Protein AF-A0A7V9U564-F1 (afdb_monomer_lite)

Foldseek 3Di:
DKDFPDWADDVQFIKTWIWAAQPDPVRDIDIFIATDGCVQHPPDDPVSVVVSVVVQVVPPVRGPGPPPDDPPPLDLVVLVVQLVVLVVVLVVLVVVLVVCVVVVHDPVVNVVSVVVSVVSVVSSVVSVVSSVVD

pLDDT: mean 70.15, std 15.29, range [30.69, 96.81]

Secondary structure (DSSP, 8-state):
--EEEEEEEETTEEEEEEEETT-STTSPPEEEEEEEEGGGTTT--HHHHHHHHHHHHH-GGG-------SS----HHHHHHHHHHHHHHHHHHHHHHHHHHHTT--HHHHHHHHHHHHHHHHHHHHHHHHHHH-

Structure (mmCIF, N/CA/C/O backbone):
data_AF-A0A7V9U564-F1
#
_entry.id   AF-A0A7V9U564-F1
#
loop_
_atom_site.group_PDB
_atom_site.id
_atom_site.type_symbol
_atom_site.label_atom_id
_atom_site.label_alt_id
_atom_site.label_comp_id
_atom_site.label_asym_id
_atom_site.label_entity_id
_atom_site.label_seq_id
_atom_site.pdbx_PDB_ins_code
_atom_site.Cartn_x
_atom_site.Cartn_y
_atom_site.Cartn_z
_atom_site.occupancy
_atom_site.B_iso_or_equiv
_atom_site.auth_seq_id
_atom_site.auth_comp_id
_atom_site.auth_asym_id
_atom_site.auth_atom_id
_atom_site.pdbx_PDB_model_num
ATOM 1 N N . MET A 1 1 ? 14.426 -3.742 7.272 1.00 59.50 1 MET A N 1
ATOM 2 C CA . MET A 1 1 ? 14.638 -5.204 7.389 1.00 59.50 1 MET A CA 1
ATOM 3 C C . MET A 1 1 ? 13.861 -5.884 6.276 1.00 59.50 1 MET A C 1
ATOM 5 O O . MET A 1 1 ? 12.696 -5.548 6.101 1.00 59.50 1 MET A O 1
ATOM 9 N N . ARG A 1 2 ? 14.508 -6.746 5.486 1.00 67.31 2 ARG A N 1
ATOM 10 C CA . ARG A 1 2 ? 13.899 -7.404 4.317 1.00 67.31 2 ARG A CA 1
ATOM 11 C C . ARG A 1 2 ? 13.001 -8.564 4.754 1.00 67.31 2 ARG A C 1
ATOM 13 O O . ARG A 1 2 ? 13.256 -9.157 5.800 1.00 67.31 2 ARG A O 1
ATOM 20 N N . ARG A 1 3 ? 11.959 -8.881 3.983 1.00 69.00 3 ARG A N 1
ATOM 21 C CA . ARG A 1 3 ? 11.033 -9.990 4.265 1.00 69.00 3 ARG A CA 1
ATOM 22 C C . ARG A 1 3 ? 10.688 -10.768 3.000 1.00 69.00 3 ARG A C 1
ATOM 24 O O . ARG A 1 3 ? 10.439 -10.170 1.962 1.00 69.00 3 ARG A O 1
ATOM 31 N N . ILE A 1 4 ? 10.609 -12.091 3.101 1.00 70.75 4 ILE A N 1
ATOM 32 C CA . ILE A 1 4 ? 10.082 -12.938 2.023 1.00 70.75 4 ILE A CA 1
ATOM 33 C C . ILE A 1 4 ? 8.558 -12.813 2.044 1.00 70.75 4 ILE A C 1
ATOM 35 O O . ILE A 1 4 ? 7.924 -13.137 3.049 1.00 70.75 4 ILE A O 1
ATOM 39 N N . VAL A 1 5 ? 7.974 -12.322 0.954 1.00 75.50 5 VAL A N 1
ATOM 40 C CA . VAL A 1 5 ? 6.520 -12.130 0.829 1.00 75.50 5 VAL A CA 1
ATOM 41 C C . VAL A 1 5 ? 5.839 -13.261 0.077 1.00 75.50 5 VAL A C 1
ATOM 43 O O . VAL A 1 5 ? 4.654 -13.508 0.296 1.00 75.50 5 VAL A O 1
ATOM 46 N N . ARG A 1 6 ? 6.573 -13.963 -0.791 1.00 71.00 6 ARG A N 1
ATOM 47 C CA . ARG A 1 6 ? 6.043 -15.080 -1.574 1.00 71.00 6 ARG A CA 1
ATOM 48 C C . ARG A 1 6 ? 7.154 -16.050 -1.949 1.00 71.00 6 ARG A C 1
ATOM 50 O O . ARG A 1 6 ? 8.282 -15.636 -2.195 1.00 71.00 6 ARG A O 1
ATOM 57 N N . VAL A 1 7 ? 6.808 -17.330 -2.008 1.00 68.50 7 VAL A N 1
ATOM 58 C CA . VAL A 1 7 ? 7.664 -18.405 -2.514 1.00 68.50 7 VAL A CA 1
ATOM 59 C C . VAL A 1 7 ? 6.879 -19.142 -3.591 1.00 68.50 7 VAL A C 1
ATOM 61 O O . VAL A 1 7 ? 5.729 -19.511 -3.363 1.00 68.50 7 VAL A O 1
ATOM 64 N N . GLU A 1 8 ? 7.479 -19.338 -4.754 1.00 71.25 8 GLU A N 1
ATOM 65 C CA . GLU A 1 8 ? 6.918 -20.087 -5.872 1.00 71.25 8 GLU A CA 1
ATOM 66 C C . GLU A 1 8 ? 7.859 -21.234 -6.209 1.00 71.25 8 GLU A C 1
ATOM 68 O O . GLU A 1 8 ? 9.057 -21.042 -6.376 1.00 71.25 8 GLU A O 1
ATOM 73 N N . THR A 1 9 ? 7.343 -22.450 -6.306 1.00 64.00 9 THR A N 1
ATOM 74 C CA . THR A 1 9 ? 8.151 -23.593 -6.736 1.00 64.00 9 THR A CA 1
ATOM 75 C C . THR A 1 9 ? 8.372 -23.527 -8.244 1.00 64.00 9 THR A C 1
ATOM 77 O O . THR A 1 9 ? 7.403 -23.391 -8.992 1.00 64.00 9 THR A O 1
ATOM 80 N N . ALA A 1 10 ? 9.617 -23.667 -8.695 1.00 62.97 10 ALA A N 1
ATOM 81 C CA . ALA A 1 10 ? 9.982 -23.672 -10.109 1.00 62.97 10 ALA A CA 1
ATOM 82 C C . ALA A 1 10 ? 10.746 -24.954 -10.466 1.00 62.97 10 ALA A C 1
ATOM 84 O O . ALA A 1 10 ? 11.281 -25.648 -9.599 1.00 62.97 10 ALA A O 1
ATOM 85 N N . ALA A 1 11 ? 10.808 -25.292 -11.755 1.00 55.22 11 ALA A N 1
ATOM 86 C CA . ALA A 1 11 ? 11.618 -26.419 -12.202 1.00 55.22 11 ALA A CA 1
ATOM 87 C C . ALA A 1 11 ? 13.094 -26.160 -11.845 1.00 55.22 11 ALA A C 1
ATOM 89 O O . ALA A 1 11 ? 13.695 -25.209 -12.334 1.00 55.22 11 ALA A O 1
ATOM 90 N N . GLY A 1 12 ? 13.658 -26.988 -10.961 1.00 64.75 12 GLY A N 1
ATOM 91 C CA . GLY A 1 12 ? 15.041 -26.853 -10.498 1.00 64.75 12 GLY A CA 1
ATOM 92 C C . GLY A 1 12 ? 15.249 -26.004 -9.239 1.00 64.75 12 GLY A C 1
ATOM 93 O O . GLY A 1 12 ? 16.401 -25.812 -8.863 1.00 64.75 12 GLY A O 1
ATOM 94 N N . GLY A 1 13 ? 14.193 -25.536 -8.556 1.00 69.50 13 GLY A N 1
ATOM 95 C CA . GLY A 1 13 ? 14.351 -24.745 -7.330 1.00 69.50 13 GLY A CA 1
ATOM 96 C C . GLY A 1 13 ? 13.085 -24.036 -6.846 1.00 69.50 13 GLY A C 1
ATOM 97 O O . GLY A 1 13 ? 11.965 -24.519 -7.024 1.00 69.50 13 GLY A O 1
ATOM 98 N N . ALA A 1 14 ? 13.260 -22.869 -6.237 1.00 64.62 14 ALA A N 1
ATOM 99 C CA . ALA A 1 14 ? 12.181 -21.980 -5.830 1.00 64.62 14 ALA A CA 1
ATOM 100 C C . ALA A 1 14 ? 12.494 -20.529 -6.192 1.00 64.62 14 ALA A C 1
ATOM 102 O O . ALA A 1 14 ? 13.627 -20.075 -6.095 1.00 64.62 14 ALA A O 1
ATOM 103 N N . ILE A 1 15 ? 11.468 -19.791 -6.584 1.00 72.88 15 ILE A N 1
ATOM 104 C CA . ILE A 1 15 ? 11.496 -18.356 -6.823 1.00 72.88 15 ILE A CA 1
ATOM 105 C C . ILE A 1 15 ? 10.951 -17.670 -5.571 1.00 72.88 15 ILE A C 1
ATOM 107 O O . ILE A 1 15 ? 9.830 -17.920 -5.131 1.00 72.88 15 ILE A O 1
ATOM 111 N N . LEU A 1 16 ? 11.754 -16.802 -4.977 1.00 72.94 16 LEU A N 1
ATOM 112 C CA . LEU A 1 16 ? 11.446 -16.074 -3.756 1.00 72.94 16 LEU A CA 1
ATOM 113 C C . LEU A 1 16 ? 11.223 -14.612 -4.102 1.00 72.94 16 LEU A C 1
ATOM 115 O O . LEU A 1 16 ? 12.078 -13.973 -4.706 1.00 72.94 16 LEU A O 1
ATOM 119 N N . HIS A 1 17 ? 10.098 -14.065 -3.667 1.00 74.94 17 HIS A N 1
ATOM 120 C CA . HIS A 1 17 ? 9.806 -12.643 -3.771 1.00 74.94 17 HIS A CA 1
ATOM 121 C C . HIS A 1 17 ? 10.142 -12.001 -2.432 1.00 74.94 17 HIS A C 1
ATOM 123 O O . HIS A 1 17 ? 9.525 -12.316 -1.408 1.00 74.94 17 HIS A O 1
ATOM 129 N N . VAL A 1 18 ? 11.130 -11.117 -2.433 1.00 74.81 18 VAL A N 1
ATOM 130 C CA . VAL A 1 18 ? 11.647 -10.434 -1.250 1.00 74.81 18 VAL A CA 1
ATOM 131 C C . VAL A 1 18 ? 11.239 -8.972 -1.307 1.00 74.81 18 VAL A C 1
ATOM 133 O O . VAL A 1 18 ? 11.476 -8.279 -2.288 1.00 74.81 18 VAL A O 1
ATOM 136 N N . GLU A 1 19 ? 10.631 -8.482 -0.238 1.00 75.88 19 GLU A N 1
ATOM 137 C CA . GLU A 1 19 ? 10.326 -7.072 -0.046 1.00 75.88 19 GLU A CA 1
ATOM 138 C C . GLU A 1 19 ? 11.366 -6.445 0.881 1.00 75.88 19 GLU A C 1
ATOM 140 O O . GLU A 1 19 ? 11.630 -6.941 1.978 1.00 75.88 19 GLU A O 1
ATOM 145 N N . THR A 1 20 ? 11.906 -5.304 0.475 1.00 77.31 20 THR A N 1
ATOM 146 C CA . THR A 1 20 ? 12.607 -4.354 1.335 1.00 77.31 20 THR A CA 1
ATOM 147 C C . THR A 1 20 ? 11.636 -3.209 1.648 1.00 77.31 20 THR A C 1
ATOM 149 O O . THR A 1 20 ? 11.434 -2.339 0.796 1.00 77.31 20 THR A O 1
ATOM 152 N N . PRO A 1 21 ? 11.004 -3.195 2.837 1.00 63.22 21 PRO A N 1
ATOM 153 C CA . PRO A 1 21 ? 10.060 -2.153 3.219 1.00 63.22 21 PRO A CA 1
ATOM 154 C C . PRO A 1 21 ? 10.761 -0.802 3.357 1.00 63.22 21 PRO A C 1
ATOM 156 O O . PRO A 1 21 ? 11.867 -0.749 3.900 1.00 63.22 21 PRO A O 1
ATOM 159 N N . ALA A 1 22 ? 10.100 0.271 2.910 1.00 62.81 22 ALA A N 1
ATOM 160 C CA . ALA A 1 22 ? 10.615 1.646 2.950 1.00 62.81 22 ALA A CA 1
ATOM 161 C C . ALA A 1 22 ? 12.031 1.788 2.350 1.00 62.81 22 ALA A C 1
ATOM 163 O O . ALA A 1 22 ? 12.884 2.488 2.889 1.00 62.81 22 ALA A O 1
ATOM 164 N N . ALA A 1 23 ? 12.287 1.093 1.238 1.00 65.50 23 ALA A N 1
ATOM 165 C CA . ALA A 1 23 ? 13.567 1.148 0.533 1.00 65.50 23 ALA A CA 1
ATOM 166 C C . ALA A 1 23 ? 13.839 2.517 -0.110 1.00 65.50 23 ALA A C 1
ATOM 168 O O . ALA A 1 23 ? 14.988 2.840 -0.404 1.00 65.50 23 ALA A O 1
ATOM 169 N N . TYR A 1 24 ? 12.791 3.308 -0.336 1.00 52.19 24 TYR A N 1
ATOM 170 C CA . TYR A 1 24 ? 12.867 4.609 -0.987 1.00 52.19 24 TYR A CA 1
ATOM 171 C C . TYR A 1 24 ? 12.415 5.724 -0.040 1.00 52.19 24 TYR A C 1
ATOM 173 O O . TYR A 1 24 ? 11.596 5.511 0.855 1.00 52.19 24 TYR A O 1
ATOM 181 N N . ALA A 1 25 ? 12.906 6.945 -0.273 1.00 40.72 25 ALA A N 1
ATOM 182 C CA . ALA A 1 25 ? 12.602 8.123 0.549 1.00 40.72 25 ALA A CA 1
ATOM 183 C C . ALA A 1 25 ? 11.100 8.480 0.600 1.00 40.72 25 ALA A C 1
ATOM 185 O O . ALA A 1 25 ? 10.654 9.163 1.514 1.00 40.72 25 ALA A O 1
ATOM 186 N N . ASN A 1 26 ? 10.310 7.987 -0.357 1.00 43.09 26 ASN A N 1
ATOM 187 C CA . ASN A 1 26 ? 8.854 8.137 -0.421 1.00 43.09 26 ASN A CA 1
ATOM 188 C C . ASN A 1 26 ? 8.085 7.053 0.378 1.00 43.09 26 ASN A C 1
ATOM 190 O O . ASN A 1 26 ? 6.860 6.974 0.286 1.00 43.09 26 ASN A O 1
ATOM 194 N N . GLY A 1 27 ? 8.789 6.197 1.129 1.00 44.16 27 GLY A N 1
ATOM 195 C CA . GLY A 1 27 ? 8.208 5.104 1.912 1.00 44.16 27 GLY A CA 1
ATOM 196 C C . GLY A 1 27 ? 7.793 3.880 1.089 1.00 44.16 27 GLY A C 1
ATOM 197 O O . GLY A 1 27 ? 7.213 2.941 1.640 1.00 44.16 27 GLY A O 1
ATOM 198 N N . GLU A 1 28 ? 8.074 3.858 -0.216 1.00 48.72 28 GLU A N 1
ATOM 199 C CA . GLU A 1 28 ? 7.791 2.708 -1.071 1.00 48.72 28 GLU A CA 1
ATOM 200 C C . GLU A 1 28 ? 8.767 1.559 -0.804 1.00 48.72 28 GLU A C 1
ATOM 202 O O . GLU A 1 28 ? 9.890 1.736 -0.325 1.00 48.72 28 GLU A O 1
ATOM 207 N N . SER A 1 29 ? 8.301 0.346 -1.089 1.00 62.94 29 SER A N 1
ATOM 208 C CA . SER A 1 29 ? 9.073 -0.877 -0.873 1.00 62.94 29 SER A CA 1
ATOM 209 C C . SER A 1 29 ? 9.750 -1.308 -2.169 1.00 62.94 29 SER A C 1
ATOM 211 O O . SER A 1 29 ? 9.162 -1.182 -3.242 1.00 62.94 29 SER A O 1
ATOM 213 N N . ARG A 1 30 ? 10.974 -1.829 -2.070 1.00 71.69 30 ARG A N 1
ATOM 214 C CA . ARG A 1 30 ? 11.685 -2.454 -3.193 1.00 71.69 30 ARG A CA 1
ATOM 215 C C . ARG A 1 30 ? 11.380 -3.944 -3.191 1.00 71.69 30 ARG A C 1
ATOM 217 O O . ARG A 1 30 ? 11.475 -4.568 -2.138 1.00 71.69 30 ARG A O 1
ATOM 224 N N . PHE A 1 31 ? 11.027 -4.501 -4.343 1.00 74.12 31 PHE A N 1
ATOM 225 C CA . PHE A 1 31 ? 10.780 -5.931 -4.496 1.00 74.12 31 PHE A CA 1
ATOM 226 C C . PHE A 1 31 ? 11.883 -6.553 -5.342 1.00 74.12 31 PHE A C 1
ATOM 228 O O . PHE A 1 31 ? 12.258 -6.008 -6.376 1.00 74.12 31 PHE A O 1
ATOM 235 N N . GLU A 1 32 ? 12.407 -7.675 -4.876 1.00 72.31 32 GLU A N 1
ATOM 236 C CA . GLU A 1 32 ? 13.485 -8.431 -5.501 1.00 72.31 32 GLU A CA 1
ATOM 237 C C . GLU A 1 32 ? 13.011 -9.866 -5.699 1.00 72.31 32 GLU A C 1
ATOM 239 O O . GLU A 1 32 ? 12.265 -10.404 -4.878 1.00 72.31 32 GLU A O 1
ATOM 244 N N . THR A 1 33 ? 13.420 -10.484 -6.801 1.00 71.69 33 THR A N 1
ATOM 245 C CA . THR A 1 33 ? 13.153 -11.897 -7.062 1.00 71.69 33 THR A CA 1
ATOM 246 C C . THR A 1 33 ? 14.466 -12.653 -6.968 1.00 71.69 33 THR A C 1
ATOM 248 O O . THR A 1 33 ? 15.431 -12.291 -7.632 1.00 71.69 33 THR A O 1
ATOM 251 N N . VAL A 1 34 ? 14.507 -13.686 -6.134 1.00 70.88 34 VAL A N 1
ATOM 252 C CA . VAL A 1 34 ? 15.697 -14.509 -5.908 1.00 70.88 34 VAL A CA 1
ATOM 253 C C . VAL A 1 34 ? 15.367 -15.941 -6.292 1.00 70.88 34 VAL A C 1
ATOM 255 O O . VAL A 1 34 ? 14.382 -16.500 -5.812 1.00 70.88 34 VAL A O 1
ATOM 258 N N . PHE A 1 35 ? 16.179 -16.544 -7.154 1.00 69.38 35 PHE A N 1
ATOM 259 C CA . PHE A 1 35 ? 16.076 -17.970 -7.434 1.00 69.38 35 PHE A CA 1
ATOM 260 C C . PHE A 1 35 ? 16.946 -18.744 -6.446 1.00 69.38 35 PHE A C 1
ATOM 262 O O . PHE A 1 35 ? 18.142 -18.488 -6.332 1.00 69.38 35 PHE A O 1
ATOM 269 N N . LEU A 1 36 ? 16.341 -19.697 -5.745 1.00 69.00 36 LEU A N 1
ATOM 270 C CA . LEU A 1 36 ? 17.022 -20.634 -4.870 1.00 69.00 36 LEU A CA 1
ATOM 271 C C . LEU A 1 36 ? 17.076 -22.004 -5.555 1.00 69.00 36 LEU A C 1
ATOM 273 O O . LEU A 1 36 ? 16.022 -22.615 -5.753 1.00 69.00 36 LEU A O 1
ATOM 277 N N . PRO A 1 37 ? 18.268 -22.502 -5.913 1.00 66.25 37 PRO A N 1
ATOM 278 C CA . PRO A 1 37 ? 18.443 -23.830 -6.491 1.00 66.25 37 PRO A CA 1
ATOM 279 C C . PRO A 1 37 ? 17.856 -24.955 -5.621 1.00 66.25 37 PRO A C 1
ATOM 281 O O . PRO A 1 37 ? 17.758 -24.837 -4.398 1.00 66.25 37 PRO A O 1
ATOM 284 N N . ALA A 1 38 ? 17.439 -26.064 -6.241 1.00 63.62 38 ALA A N 1
ATOM 285 C CA . ALA A 1 38 ? 16.767 -27.167 -5.550 1.00 63.62 38 ALA A CA 1
ATOM 286 C C . ALA A 1 38 ? 17.617 -27.805 -4.441 1.00 63.62 38 ALA A C 1
ATOM 288 O O . ALA A 1 38 ? 17.063 -28.179 -3.419 1.00 63.62 38 ALA A O 1
ATOM 289 N N . ASP A 1 39 ? 18.936 -27.884 -4.584 1.00 67.19 39 ASP A N 1
ATOM 290 C CA . ASP A 1 39 ? 19.868 -28.342 -3.538 1.00 67.19 39 ASP A CA 1
ATOM 291 C C . ASP A 1 39 ? 19.886 -27.423 -2.301 1.00 67.19 39 ASP A C 1
ATOM 293 O O . ASP A 1 39 ? 20.213 -27.849 -1.193 1.00 67.19 39 ASP A O 1
ATOM 297 N N . LYS A 1 40 ? 19.474 -26.164 -2.473 1.00 58.53 40 LYS A N 1
ATOM 298 C CA . LYS A 1 40 ? 19.320 -25.167 -1.410 1.00 58.53 40 LYS A CA 1
ATOM 299 C C . LYS A 1 40 ? 17.868 -25.004 -0.945 1.00 58.53 40 LYS A C 1
ATOM 301 O O . LYS A 1 40 ? 17.635 -24.212 -0.041 1.00 58.53 40 LYS A O 1
ATOM 306 N N . TYR A 1 41 ? 16.902 -25.730 -1.514 1.00 56.94 41 TYR A N 1
ATOM 307 C CA . TYR A 1 41 ? 15.468 -25.581 -1.211 1.00 56.94 41 TYR A CA 1
ATOM 308 C C . TYR A 1 41 ? 14.771 -26.892 -0.813 1.00 56.94 41 TYR A C 1
ATOM 310 O O . TYR A 1 41 ? 13.960 -26.905 0.114 1.00 56.94 41 TYR A O 1
ATOM 318 N N . ARG A 1 42 ? 15.064 -28.004 -1.495 1.00 56.72 42 ARG A N 1
ATOM 319 C CA . ARG A 1 42 ? 14.480 -29.319 -1.204 1.00 56.72 42 ARG A CA 1
ATOM 320 C C . ARG A 1 42 ? 15.000 -29.783 0.158 1.00 56.72 42 ARG A C 1
ATOM 322 O O . ARG A 1 42 ? 16.202 -29.777 0.383 1.00 56.72 42 ARG A O 1
ATOM 329 N N . GLU A 1 43 ? 14.080 -30.163 1.043 1.00 60.00 43 GLU A N 1
ATOM 330 C CA . GLU A 1 43 ? 14.353 -30.735 2.378 1.00 60.00 43 GLU A CA 1
ATOM 331 C C . GLU A 1 43 ? 14.812 -29.752 3.472 1.00 60.00 43 GLU A C 1
ATOM 333 O O . GLU A 1 43 ? 15.056 -30.175 4.599 1.00 60.00 43 GLU A O 1
ATOM 338 N N . LYS A 1 44 ? 14.841 -28.439 3.204 1.00 64.19 44 LYS A N 1
ATOM 339 C CA . LYS A 1 44 ? 15.147 -27.422 4.224 1.00 64.19 44 LYS A CA 1
ATOM 340 C C . LYS A 1 44 ? 13.908 -26.946 4.980 1.00 64.19 44 LYS A C 1
ATOM 342 O O . LYS A 1 44 ? 12.827 -26.761 4.419 1.00 64.19 44 LYS A O 1
ATOM 347 N N . THR A 1 45 ? 14.077 -26.691 6.271 1.00 64.50 45 THR A N 1
ATOM 348 C CA . THR A 1 45 ? 13.076 -26.035 7.114 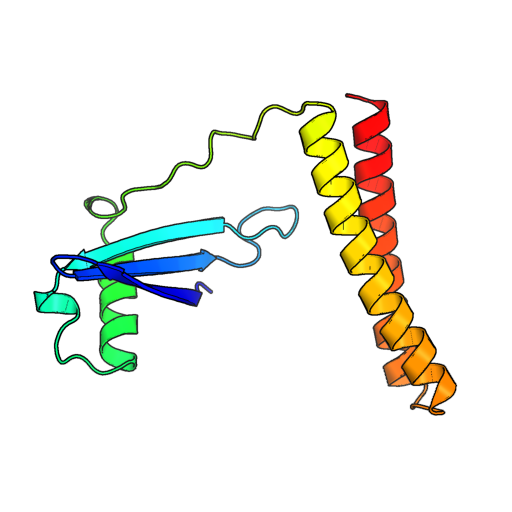1.00 64.50 45 THR A CA 1
ATOM 349 C C . THR A 1 45 ? 12.899 -24.568 6.718 1.00 64.50 45 THR A C 1
ATOM 351 O O . THR A 1 45 ? 13.752 -23.950 6.083 1.00 64.50 45 THR A O 1
ATOM 354 N N . ARG A 1 46 ? 11.787 -23.954 7.142 1.00 56.19 46 ARG A N 1
ATOM 355 C CA . ARG A 1 46 ? 11.511 -22.533 6.875 1.00 56.19 46 ARG A CA 1
ATOM 356 C C . ARG A 1 46 ? 12.632 -21.600 7.358 1.00 56.19 46 ARG A C 1
ATOM 358 O O . ARG A 1 46 ? 12.871 -20.590 6.707 1.00 56.19 46 ARG A O 1
ATOM 365 N N . ALA A 1 47 ? 13.284 -21.920 8.477 1.00 59.19 47 ALA A N 1
ATOM 366 C CA . ALA A 1 47 ? 14.403 -21.138 9.004 1.00 59.19 47 ALA A CA 1
ATOM 367 C C . ALA A 1 47 ? 15.632 -21.239 8.088 1.00 59.19 47 ALA A C 1
ATOM 369 O O . ALA A 1 47 ? 16.166 -20.221 7.667 1.00 59.19 47 ALA A O 1
ATOM 370 N N . GLU A 1 48 ? 15.989 -22.451 7.666 1.00 61.94 48 GLU A N 1
ATOM 371 C CA . GLU A 1 48 ? 17.123 -22.684 6.763 1.00 61.94 48 GLU A CA 1
ATOM 372 C C . GLU A 1 48 ? 16.896 -22.108 5.358 1.00 61.94 48 GLU A C 1
ATOM 374 O O . GLU A 1 48 ? 17.848 -21.704 4.697 1.00 61.94 48 GLU A O 1
ATOM 379 N N . ILE A 1 49 ? 15.641 -22.040 4.898 1.00 61.66 49 ILE A N 1
ATOM 380 C CA . ILE A 1 49 ? 15.288 -21.332 3.660 1.00 61.66 49 ILE A CA 1
ATOM 381 C C . ILE A 1 49 ? 15.560 -19.835 3.823 1.00 61.66 49 ILE A C 1
ATOM 383 O O . ILE A 1 49 ? 16.158 -19.240 2.935 1.00 61.66 49 ILE A O 1
ATOM 387 N N . VAL A 1 50 ? 15.151 -19.223 4.942 1.00 58.00 50 VAL A N 1
ATOM 388 C CA . VAL A 1 50 ? 15.401 -17.797 5.222 1.00 58.00 50 VAL A CA 1
ATOM 389 C C . VAL A 1 50 ? 16.900 -17.502 5.289 1.00 58.00 50 VAL A C 1
ATOM 391 O O . VAL A 1 50 ? 17.337 -16.529 4.679 1.00 58.00 50 VAL A O 1
ATOM 394 N N . ASP A 1 51 ? 17.682 -18.350 5.954 1.00 64.06 51 ASP A N 1
ATOM 395 C CA . ASP A 1 51 ? 19.137 -18.189 6.036 1.00 64.06 51 ASP A CA 1
ATOM 396 C C . ASP A 1 51 ? 19.802 -18.343 4.661 1.00 64.06 51 ASP A C 1
ATOM 398 O O . ASP A 1 51 ? 20.650 -17.531 4.297 1.00 64.06 51 ASP A O 1
ATOM 402 N N . ALA A 1 52 ? 19.350 -19.300 3.842 1.00 62.22 52 ALA A N 1
ATOM 403 C CA . ALA A 1 52 ? 19.827 -19.452 2.469 1.00 62.22 52 ALA A CA 1
ATOM 404 C C . ALA A 1 52 ? 19.457 -18.247 1.582 1.00 62.22 52 ALA A C 1
ATOM 406 O O . ALA A 1 52 ? 20.248 -17.851 0.731 1.00 62.22 52 ALA A O 1
ATOM 407 N N . VAL A 1 53 ? 18.295 -17.612 1.795 1.00 60.31 53 VAL A N 1
ATOM 408 C CA . VAL A 1 53 ? 17.950 -16.346 1.118 1.00 60.31 53 VAL A CA 1
ATOM 409 C C . VAL A 1 53 ? 18.903 -15.229 1.539 1.00 60.31 53 VAL A C 1
ATOM 411 O O . VAL A 1 53 ? 19.344 -14.462 0.689 1.00 60.31 53 VAL A O 1
ATOM 414 N N . ILE A 1 54 ? 19.223 -15.122 2.832 1.00 63.34 54 ILE A N 1
ATOM 415 C CA . ILE A 1 54 ? 20.155 -14.108 3.345 1.00 63.34 54 ILE A CA 1
ATOM 416 C C . ILE A 1 54 ? 21.555 -14.311 2.749 1.00 63.34 54 ILE A C 1
ATOM 418 O O . ILE A 1 54 ? 22.169 -13.334 2.331 1.00 63.34 54 ILE A O 1
ATOM 422 N N . GLU A 1 55 ? 22.024 -15.558 2.664 1.00 63.66 55 GLU A N 1
ATOM 423 C CA . GLU A 1 55 ? 23.312 -15.932 2.064 1.00 63.66 55 GLU A CA 1
ATOM 424 C C . GLU A 1 55 ? 23.360 -15.584 0.566 1.00 63.66 55 GLU A C 1
ATOM 426 O O . GLU A 1 55 ? 24.260 -14.872 0.127 1.00 63.66 55 GLU A O 1
ATOM 431 N N . VAL A 1 56 ? 22.345 -15.991 -0.206 1.00 59.41 56 VAL A N 1
ATOM 432 C CA . VAL A 1 56 ? 22.248 -15.709 -1.652 1.00 59.41 56 VAL A CA 1
ATOM 433 C C . VAL A 1 56 ? 22.111 -14.212 -1.942 1.00 59.41 56 VAL A C 1
ATOM 435 O O . VAL A 1 56 ? 22.592 -13.734 -2.961 1.00 59.41 56 VAL A O 1
ATOM 438 N N . MET A 1 57 ? 21.474 -13.448 -1.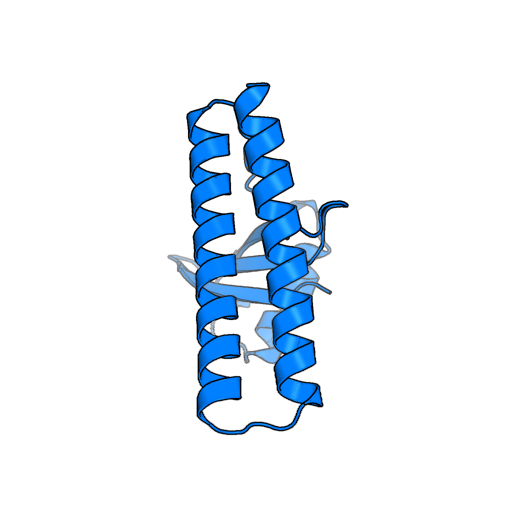053 1.00 59.22 57 MET A N 1
ATOM 439 C CA . MET A 1 57 ? 21.355 -11.994 -1.190 1.00 59.22 57 MET A CA 1
ATOM 440 C C . MET A 1 57 ? 22.589 -11.214 -0.719 1.00 59.22 57 MET A C 1
ATOM 442 O O . MET A 1 57 ? 22.702 -10.030 -1.038 1.00 59.22 57 MET A O 1
ATOM 446 N N . ALA A 1 58 ? 23.471 -11.825 0.076 1.00 58.78 58 ALA A N 1
ATOM 447 C CA . ALA A 1 58 ? 24.762 -11.239 0.432 1.00 58.78 58 ALA A CA 1
ATOM 448 C C . ALA A 1 58 ? 25.773 -11.360 -0.722 1.00 58.78 58 ALA A C 1
ATOM 450 O O . ALA A 1 58 ? 26.712 -10.569 -0.796 1.00 58.78 58 ALA A O 1
ATOM 451 N N . ASP A 1 59 ? 25.553 -12.315 -1.627 1.00 56.91 59 ASP A N 1
ATOM 452 C CA . ASP A 1 59 ? 26.310 -12.497 -2.859 1.00 56.91 59 ASP A CA 1
ATOM 453 C C . ASP A 1 59 ? 25.639 -11.737 -4.022 1.00 56.91 59 ASP A C 1
ATOM 455 O O . ASP A 1 59 ? 24.722 -12.230 -4.685 1.00 56.91 59 ASP A O 1
ATOM 459 N N . GLU A 1 60 ? 26.084 -10.497 -4.266 1.00 49.25 60 GLU A N 1
ATOM 460 C CA . GLU A 1 60 ? 25.558 -9.621 -5.331 1.00 49.25 60 GLU A CA 1
ATOM 461 C C . GLU A 1 60 ? 25.572 -10.275 -6.726 1.00 49.25 60 GLU A C 1
ATOM 463 O O . GLU A 1 60 ? 24.772 -9.890 -7.580 1.00 49.25 60 GLU A O 1
ATOM 468 N N . ALA A 1 61 ? 26.423 -11.281 -6.965 1.00 45.56 61 ALA A N 1
ATOM 469 C CA . ALA A 1 61 ? 26.551 -11.940 -8.263 1.00 45.56 61 ALA A CA 1
ATOM 470 C C . ALA A 1 61 ? 25.365 -12.858 -8.620 1.00 45.56 61 ALA A C 1
ATOM 472 O O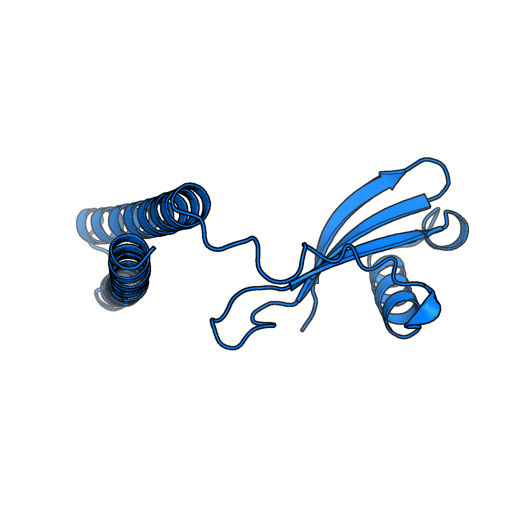 . ALA A 1 61 ? 25.162 -13.162 -9.796 1.00 45.56 61 ALA A O 1
ATOM 473 N N . THR A 1 62 ? 24.567 -13.286 -7.634 1.00 47.09 62 THR A N 1
ATOM 474 C CA . THR A 1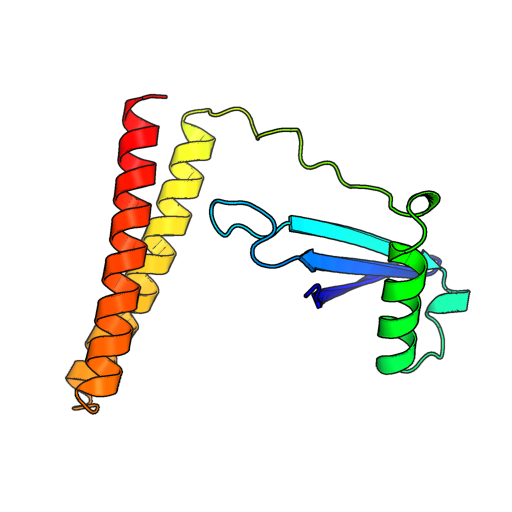 62 ? 23.467 -14.255 -7.832 1.00 47.09 62 THR A CA 1
ATOM 475 C C . THR A 1 62 ? 22.091 -13.582 -7.934 1.00 47.09 62 THR A C 1
ATOM 477 O O . THR A 1 62 ? 21.087 -14.214 -8.278 1.00 47.09 62 THR A O 1
ATOM 480 N N . ILE A 1 63 ? 22.018 -12.274 -7.680 1.00 47.22 63 ILE A N 1
ATOM 481 C CA . ILE A 1 63 ? 20.777 -11.508 -7.779 1.00 47.22 63 ILE A CA 1
ATOM 482 C C . ILE A 1 63 ? 20.508 -11.223 -9.259 1.00 47.22 63 ILE A C 1
ATOM 484 O O . ILE A 1 63 ? 21.051 -10.292 -9.849 1.00 47.22 63 ILE A O 1
ATOM 488 N N . ALA A 1 64 ? 19.613 -12.003 -9.868 1.00 44.75 64 ALA A N 1
ATOM 489 C CA . ALA A 1 64 ? 18.925 -11.570 -11.076 1.00 44.75 64 ALA A CA 1
ATOM 490 C C . ALA A 1 64 ? 18.000 -10.412 -10.683 1.00 44.75 64 ALA A C 1
ATOM 492 O O . ALA A 1 64 ? 16.822 -10.601 -10.373 1.00 44.75 64 ALA A O 1
ATOM 493 N N . THR A 1 65 ? 18.554 -9.203 -10.622 1.00 42.00 65 THR A N 1
ATOM 494 C CA . THR A 1 65 ? 17.793 -7.995 -10.340 1.00 42.00 65 THR A CA 1
ATOM 495 C C . THR A 1 65 ? 16.778 -7.865 -11.464 1.00 42.00 65 THR A C 1
ATOM 497 O O . THR A 1 65 ? 17.117 -7.485 -12.586 1.00 42.00 65 THR A O 1
ATOM 500 N N . PHE A 1 66 ? 15.514 -8.185 -11.184 1.00 37.16 66 PHE A N 1
ATOM 501 C CA . PHE A 1 66 ? 14.413 -7.625 -11.950 1.00 37.16 66 PHE A CA 1
ATOM 502 C C . PHE A 1 66 ? 14.492 -6.120 -11.700 1.00 37.16 66 PHE A C 1
ATOM 504 O O . PHE A 1 66 ? 13.916 -5.587 -10.753 1.00 37.16 66 PHE A O 1
ATOM 511 N N . ASN A 1 67 ? 15.299 -5.443 -12.516 1.00 35.75 67 ASN A N 1
ATOM 512 C CA . ASN A 1 67 ? 15.228 -4.011 -12.669 1.00 35.75 67 ASN A CA 1
ATOM 513 C C . ASN A 1 67 ? 13.818 -3.758 -13.192 1.00 35.75 67 ASN A C 1
ATOM 515 O O . ASN A 1 67 ? 13.564 -3.846 -14.392 1.00 35.75 67 ASN A O 1
ATOM 519 N N . LEU A 1 68 ? 12.882 -3.473 -12.280 1.00 35.59 68 LEU A N 1
ATOM 520 C CA . LEU A 1 68 ? 11.744 -2.642 -12.636 1.00 35.59 68 LEU A CA 1
ATOM 521 C C . LEU A 1 68 ? 12.351 -1.470 -13.410 1.00 35.59 68 LEU A C 1
ATOM 523 O O . LEU A 1 68 ? 13.296 -0.862 -12.889 1.00 35.59 68 LEU A O 1
ATOM 527 N N . PRO A 1 69 ? 11.920 -1.231 -14.660 1.00 30.69 69 PRO A N 1
ATOM 528 C CA . PRO A 1 69 ? 12.538 -0.221 -15.497 1.00 30.69 69 PRO A CA 1
ATOM 529 C C . PRO A 1 69 ? 12.650 1.059 -14.680 1.00 30.69 69 PRO A C 1
ATOM 531 O O . PRO A 1 69 ? 11.691 1.449 -14.006 1.00 30.69 69 PRO A O 1
ATOM 534 N N . ALA A 1 70 ? 13.863 1.617 -14.674 1.00 38.84 70 ALA A N 1
ATOM 535 C CA . ALA A 1 70 ? 14.210 2.860 -14.011 1.00 38.84 70 ALA A CA 1
ATOM 536 C C . ALA A 1 70 ? 13.051 3.838 -14.168 1.00 38.84 70 ALA A C 1
ATOM 538 O O . ALA A 1 70 ? 12.799 4.253 -15.289 1.00 38.84 70 ALA A O 1
ATOM 539 N N . VAL A 1 71 ? 12.338 4.115 -13.067 1.00 43.53 71 VAL A N 1
ATOM 540 C CA . VAL A 1 71 ? 11.160 4.992 -13.010 1.00 43.53 71 VAL A CA 1
ATOM 541 C C . VAL A 1 71 ? 10.235 4.757 -14.208 1.00 43.53 71 VAL A C 1
ATOM 543 O O . VAL A 1 71 ? 10.413 5.397 -15.241 1.00 43.53 71 VAL A O 1
ATOM 546 N N . ALA A 1 72 ? 9.240 3.865 -14.071 1.00 44.66 72 ALA A N 1
ATOM 547 C CA . ALA A 1 72 ? 8.169 3.732 -15.066 1.00 44.66 72 ALA A CA 1
ATOM 548 C C . ALA A 1 72 ? 7.822 5.132 -15.604 1.00 44.66 72 ALA A C 1
ATOM 550 O O . ALA A 1 72 ? 7.593 6.026 -14.776 1.00 44.66 72 ALA A O 1
ATOM 551 N N . PRO A 1 73 ? 7.929 5.362 -16.929 1.00 48.66 73 PRO A N 1
ATOM 552 C CA . PRO A 1 73 ? 7.853 6.705 -17.482 1.00 48.66 73 PRO A CA 1
ATOM 553 C C . PRO A 1 73 ? 6.598 7.363 -16.924 1.00 48.66 73 PRO A C 1
ATOM 555 O O . PRO A 1 73 ? 5.540 6.737 -16.933 1.00 48.66 73 PRO A O 1
ATOM 558 N N . ARG A 1 74 ? 6.739 8.573 -16.364 1.00 58.41 74 ARG A N 1
ATOM 559 C CA . ARG A 1 74 ? 5.615 9.330 -15.800 1.00 58.41 74 ARG A CA 1
ATOM 560 C C . ARG A 1 74 ? 4.673 9.702 -16.938 1.00 58.41 74 ARG A C 1
ATOM 562 O O . ARG A 1 74 ? 4.774 10.779 -17.510 1.00 58.41 74 ARG A O 1
ATOM 569 N N . THR A 1 75 ? 3.810 8.769 -17.303 1.00 67.56 75 THR A N 1
ATOM 570 C CA . THR A 1 75 ? 2.707 8.960 -18.232 1.00 67.56 75 THR A CA 1
ATOM 571 C C . THR A 1 75 ? 1.436 9.151 -17.432 1.00 67.56 75 THR A C 1
ATOM 573 O O . THR A 1 75 ? 1.323 8.681 -16.294 1.00 67.56 75 THR A O 1
ATOM 576 N N . LYS A 1 76 ? 0.455 9.806 -18.042 1.00 70.69 76 LYS A N 1
ATOM 577 C CA . LYS A 1 76 ? -0.845 10.041 -17.423 1.00 70.69 76 LYS A CA 1
ATOM 578 C C . LYS A 1 76 ? -1.469 8.754 -16.868 1.00 70.69 76 LYS A C 1
ATOM 580 O O . LYS A 1 76 ? -1.832 8.728 -15.696 1.00 70.69 76 LYS A O 1
ATOM 585 N N . ASP A 1 77 ? -1.429 7.664 -17.633 1.00 65.25 77 ASP A N 1
ATOM 586 C CA . ASP A 1 77 ? -1.934 6.343 -17.231 1.00 65.25 77 ASP A CA 1
ATOM 587 C C . ASP A 1 77 ? -1.262 5.806 -15.955 1.00 65.25 77 ASP A C 1
ATOM 589 O O . ASP A 1 77 ? -1.927 5.300 -15.051 1.00 65.25 77 ASP A O 1
ATOM 593 N N . THR A 1 78 ? 0.063 5.952 -15.828 1.00 64.88 78 THR A N 1
ATOM 594 C CA . THR A 1 78 ? 0.786 5.488 -14.627 1.00 64.88 78 THR A CA 1
ATOM 595 C C . THR A 1 78 ? 0.445 6.314 -13.386 1.00 64.88 78 THR A C 1
ATOM 597 O O . THR A 1 78 ? 0.417 5.786 -12.269 1.00 64.88 78 THR A O 1
ATOM 600 N N . VAL A 1 79 ? 0.169 7.610 -13.558 1.00 69.44 79 VAL A N 1
ATOM 601 C CA . VAL A 1 79 ? -0.257 8.490 -12.465 1.00 69.44 79 VAL A CA 1
ATOM 602 C C . VAL A 1 79 ? -1.716 8.216 -12.091 1.00 69.44 79 VAL A C 1
ATOM 604 O O . VAL A 1 79 ? -2.031 8.173 -10.903 1.00 69.44 79 VAL A O 1
ATOM 607 N N . GLU A 1 80 ? -2.585 7.938 -13.064 1.00 73.88 80 GLU A N 1
ATOM 608 C CA . GLU A 1 80 ? -3.973 7.516 -12.831 1.00 73.88 80 GLU A CA 1
ATOM 609 C C . GLU A 1 80 ? -4.039 6.201 -12.054 1.00 73.88 80 GLU A C 1
ATOM 611 O O . GLU A 1 80 ? -4.761 6.097 -11.061 1.00 73.88 80 GLU A O 1
ATOM 616 N N . GLU A 1 81 ? -3.220 5.212 -12.407 1.00 72.44 81 GLU A N 1
ATOM 617 C CA . GLU A 1 81 ? -3.174 3.951 -11.669 1.00 72.44 81 GLU A CA 1
ATOM 618 C C . GLU A 1 81 ? -2.705 4.155 -10.215 1.00 72.44 81 GLU A C 1
ATOM 620 O O . GLU A 1 81 ? -3.254 3.579 -9.268 1.00 72.44 81 GLU A O 1
ATOM 625 N N . ARG A 1 82 ? -1.712 5.029 -10.006 1.00 77.06 82 ARG A N 1
ATOM 626 C CA . ARG A 1 82 ? -1.260 5.420 -8.662 1.00 77.06 82 ARG A CA 1
ATOM 627 C C . ARG A 1 82 ? -2.353 6.151 -7.887 1.00 77.06 82 ARG A C 1
ATOM 629 O O . ARG A 1 82 ? -2.483 5.911 -6.683 1.00 77.06 82 ARG A O 1
ATOM 636 N N . LEU A 1 83 ? -3.137 6.995 -8.556 1.00 77.81 83 LEU A N 1
ATOM 637 C CA . LEU A 1 83 ? -4.258 7.718 -7.966 1.00 77.81 83 LEU A CA 1
ATOM 638 C C . LEU A 1 83 ? -5.344 6.744 -7.507 1.00 77.81 83 LEU A C 1
ATOM 640 O O . LEU A 1 83 ? -5.766 6.813 -6.352 1.00 77.81 83 LEU A O 1
ATOM 644 N N . HIS A 1 84 ? -5.719 5.781 -8.352 1.00 77.00 84 HIS A N 1
ATOM 645 C CA . HIS A 1 84 ? -6.655 4.715 -7.992 1.00 77.00 84 HIS A CA 1
ATOM 646 C C . HIS A 1 84 ? -6.163 3.924 -6.776 1.00 77.00 84 HIS A C 1
ATOM 648 O O . HIS A 1 84 ? -6.870 3.814 -5.774 1.00 77.00 84 HIS A O 1
ATOM 654 N N . ARG A 1 85 ? -4.902 3.471 -6.787 1.00 77.88 85 ARG A N 1
ATOM 655 C CA . ARG A 1 85 ? -4.312 2.736 -5.655 1.00 77.88 85 ARG A CA 1
ATOM 656 C C . ARG A 1 85 ? -4.237 3.563 -4.365 1.00 77.88 85 ARG A C 1
ATOM 658 O O . ARG A 1 85 ? -4.260 2.992 -3.268 1.00 77.88 85 ARG A O 1
ATOM 665 N N . ALA A 1 86 ? -4.062 4.881 -4.453 1.00 78.00 86 ALA A N 1
ATOM 666 C CA . ALA A 1 86 ? -4.086 5.774 -3.294 1.00 78.00 86 ALA A CA 1
ATOM 667 C C . ALA A 1 86 ? -5.520 5.956 -2.767 1.00 78.00 86 ALA A C 1
ATOM 669 O O . ALA A 1 86 ? -5.750 5.794 -1.565 1.00 78.00 86 ALA A O 1
ATOM 670 N N . GLY A 1 87 ? -6.480 6.189 -3.666 1.00 79.38 87 GLY A N 1
ATOM 671 C CA . GLY A 1 87 ? -7.903 6.332 -3.357 1.00 79.38 87 GLY A CA 1
ATOM 672 C C . GLY A 1 87 ? -8.506 5.080 -2.719 1.00 79.38 87 GLY A C 1
ATOM 673 O O . GLY A 1 87 ? -9.139 5.174 -1.669 1.00 79.38 87 GLY A O 1
ATOM 674 N N . ASP A 1 88 ? -8.231 3.893 -3.265 1.00 82.69 88 ASP A N 1
ATOM 675 C CA . ASP A 1 88 ? -8.717 2.618 -2.720 1.00 82.69 88 ASP A CA 1
ATOM 676 C C . ASP A 1 88 ? -8.208 2.370 -1.299 1.00 82.69 88 ASP A C 1
ATOM 678 O O . ASP A 1 88 ? -8.948 1.925 -0.412 1.00 82.69 88 ASP A O 1
ATOM 682 N N . ARG A 1 89 ? -6.931 2.691 -1.057 1.00 78.88 89 ARG A N 1
ATOM 683 C CA . ARG A 1 89 ? -6.338 2.592 0.278 1.00 78.88 89 ARG A CA 1
ATOM 684 C C . ARG A 1 89 ? -7.004 3.566 1.237 1.00 78.88 89 ARG A C 1
ATOM 686 O O . ARG A 1 89 ? -7.397 3.136 2.318 1.00 78.88 89 ARG A O 1
ATOM 693 N N . TRP A 1 90 ? -7.169 4.829 0.855 1.00 91.12 90 TRP A N 1
ATOM 694 C CA . TRP A 1 90 ? -7.873 5.814 1.675 1.00 91.12 90 TRP A CA 1
ATOM 695 C C . TRP A 1 90 ? -9.302 5.355 2.013 1.00 91.12 90 TRP A C 1
ATOM 697 O O . TRP A 1 90 ? -9.654 5.260 3.190 1.00 91.12 90 TRP A O 1
ATOM 707 N N . ALA A 1 91 ? -10.083 4.946 1.009 1.00 86.25 91 ALA A N 1
ATOM 708 C CA . ALA A 1 91 ? -11.475 4.530 1.173 1.00 86.25 91 ALA A CA 1
ATOM 709 C C . ALA A 1 91 ? -11.627 3.291 2.069 1.00 86.25 91 ALA A C 1
ATOM 711 O O . ALA A 1 91 ? -12.631 3.133 2.767 1.00 86.25 91 ALA A O 1
ATOM 712 N N . LYS A 1 92 ? -10.643 2.383 2.060 1.00 88.38 92 LYS A N 1
ATOM 713 C CA . LYS A 1 92 ? -10.608 1.233 2.973 1.00 88.38 92 LYS A CA 1
ATOM 714 C C . LYS A 1 92 ? -10.452 1.675 4.431 1.00 88.38 92 LYS A C 1
ATOM 716 O O . LYS A 1 92 ? -11.172 1.178 5.295 1.00 88.38 92 LYS A O 1
ATOM 721 N N . TRP A 1 93 ? -9.525 2.589 4.711 1.00 82.81 93 TRP A N 1
ATOM 722 C CA . TRP A 1 93 ? -9.276 3.066 6.076 1.00 82.81 93 TRP A CA 1
ATOM 723 C C . TRP A 1 93 ? -10.392 3.969 6.594 1.00 82.81 93 TRP A C 1
ATOM 725 O O . TRP A 1 93 ? -10.756 3.863 7.764 1.00 82.81 93 TRP A O 1
ATOM 735 N N . ASP A 1 94 ? -10.998 4.780 5.728 1.00 91.69 94 ASP A N 1
ATOM 736 C CA . ASP A 1 94 ? -12.168 5.567 6.107 1.00 91.69 94 ASP A CA 1
ATOM 737 C C . ASP A 1 94 ? -13.364 4.679 6.484 1.00 91.69 94 ASP A C 1
ATOM 739 O O . ASP A 1 94 ? -14.007 4.909 7.508 1.00 91.69 94 ASP A O 1
ATOM 743 N N . ARG A 1 95 ? -13.586 3.573 5.759 1.00 89.62 95 ARG A N 1
ATOM 744 C CA . ARG A 1 95 ? -14.584 2.56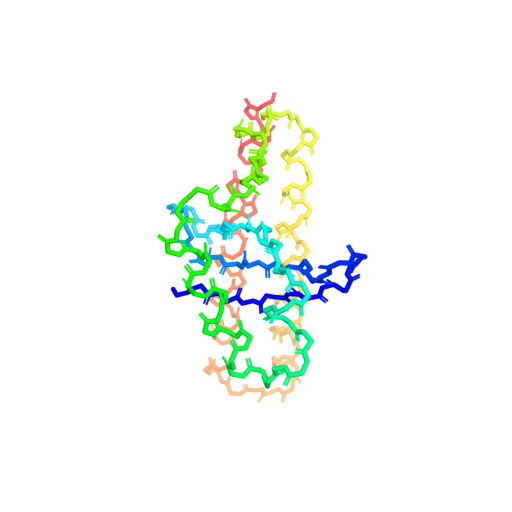0 6.142 1.00 89.62 95 ARG A CA 1
ATOM 745 C C . ARG A 1 95 ? -14.320 1.968 7.529 1.00 89.62 95 ARG A C 1
ATOM 747 O O . ARG A 1 95 ? -15.255 1.817 8.311 1.00 89.62 95 ARG A O 1
ATOM 754 N N . TYR A 1 96 ? -13.066 1.661 7.866 1.00 86.94 96 TYR A N 1
ATOM 755 C CA . TYR A 1 96 ? -12.718 1.170 9.206 1.00 86.94 96 TYR A CA 1
ATOM 756 C C . TYR A 1 96 ? -12.916 2.224 10.292 1.00 86.94 96 TYR A C 1
ATOM 758 O O . TYR A 1 96 ? -13.416 1.899 11.367 1.00 86.94 96 TYR A O 1
ATOM 766 N N . ARG A 1 97 ? -12.592 3.487 10.003 1.00 91.44 97 ARG A N 1
ATOM 767 C CA . ARG A 1 97 ? -12.873 4.613 10.899 1.00 91.44 97 ARG A CA 1
ATOM 768 C C . ARG A 1 97 ? -14.376 4.744 11.161 1.00 91.44 97 ARG A C 1
ATOM 770 O O . ARG A 1 97 ? -14.781 4.810 12.319 1.00 91.44 97 ARG A O 1
ATOM 777 N N . ALA A 1 98 ? -15.196 4.740 10.109 1.00 92.81 98 ALA A N 1
ATOM 778 C CA . ALA A 1 98 ? -16.651 4.830 10.212 1.00 92.81 98 ALA A CA 1
ATOM 779 C C . ALA A 1 98 ? -17.240 3.662 11.018 1.00 92.81 98 ALA A C 1
ATOM 781 O O . ALA A 1 98 ? -18.074 3.870 11.897 1.00 92.81 98 ALA A O 1
ATOM 782 N N . GLU A 1 99 ? -16.753 2.443 10.783 1.00 93.38 99 GLU A N 1
ATOM 783 C CA . GLU A 1 99 ? -17.165 1.260 11.537 1.00 93.38 99 GLU A CA 1
ATOM 784 C C . GLU A 1 99 ? -16.749 1.340 13.015 1.00 93.38 99 GLU A C 1
ATOM 786 O O . GLU A 1 99 ? -17.534 0.989 13.897 1.00 93.38 99 GLU A O 1
ATOM 791 N N . ALA A 1 100 ? -15.548 1.847 13.309 1.00 86.62 100 ALA A N 1
ATOM 792 C CA . ALA A 1 100 ? -15.082 2.040 14.678 1.00 86.62 100 ALA A CA 1
ATOM 793 C C . ALA A 1 100 ? -15.966 3.037 15.444 1.00 86.62 100 ALA A C 1
ATOM 795 O O . ALA A 1 100 ? -16.343 2.757 16.584 1.00 86.62 100 ALA A O 1
ATOM 796 N N . VAL A 1 101 ? -16.351 4.148 14.804 1.00 94.00 101 VAL A N 1
ATOM 797 C CA . VAL A 1 101 ? -17.298 5.130 15.361 1.00 94.00 101 VAL A CA 1
ATOM 798 C C . VAL A 1 101 ? -18.668 4.493 15.580 1.00 94.00 101 VAL A C 1
ATOM 800 O O . VAL A 1 101 ? -19.222 4.595 16.672 1.00 94.00 101 VAL A O 1
ATOM 803 N N . ARG A 1 102 ? -19.192 3.774 14.579 1.00 96.81 102 ARG A N 1
ATOM 804 C CA . ARG A 1 102 ? -20.501 3.106 14.650 1.00 96.81 102 ARG A CA 1
ATOM 805 C C . ARG A 1 102 ? -20.586 2.096 15.795 1.00 96.81 102 ARG A C 1
ATOM 807 O O . ARG A 1 102 ? -21.642 1.942 16.396 1.00 96.81 102 ARG A O 1
ATOM 814 N N . ARG A 1 103 ? -19.481 1.412 16.102 1.00 94.56 103 ARG A N 1
ATOM 815 C CA . ARG A 1 103 ? -19.385 0.448 17.211 1.00 94.56 103 ARG A CA 1
ATOM 816 C C . ARG A 1 103 ? -19.122 1.086 18.576 1.00 94.56 103 ARG A C 1
ATOM 818 O O . ARG A 1 103 ? -19.016 0.352 19.552 1.00 94.56 103 ARG A O 1
ATOM 825 N N . GLY A 1 104 ? -18.976 2.409 18.657 1.00 95.12 104 GLY A N 1
ATOM 826 C CA . GLY A 1 104 ? -18.617 3.085 19.905 1.00 95.12 104 GLY A CA 1
ATOM 827 C C . GLY A 1 104 ? -17.217 2.712 20.397 1.00 95.12 104 GLY A C 1
ATOM 828 O O . GLY A 1 104 ? -16.992 2.592 21.598 1.00 95.12 104 GLY A O 1
ATOM 829 N N . SER A 1 105 ? -16.278 2.477 19.473 1.00 95.94 105 SER A N 1
ATOM 830 C CA . SER A 1 105 ? -14.897 2.133 19.829 1.00 95.94 105 SER A CA 1
ATOM 831 C C . SER A 1 105 ? -14.239 3.262 20.634 1.00 95.94 105 SER A C 1
ATOM 833 O O . SER A 1 105 ? -14.604 4.428 20.462 1.00 95.94 105 SER A O 1
ATOM 835 N N . PRO A 1 106 ? -13.224 2.957 21.463 1.00 96.50 106 PRO A N 1
ATOM 836 C CA . PRO A 1 106 ? -12.502 3.973 22.220 1.00 96.50 106 PRO A CA 1
ATOM 837 C C . PRO A 1 106 ? -11.957 5.094 21.327 1.00 96.50 106 PRO A C 1
ATOM 839 O O . PRO A 1 106 ? -11.474 4.843 20.218 1.00 96.50 106 PRO A O 1
ATOM 842 N N . ALA A 1 107 ? -11.963 6.326 21.842 1.00 92.06 107 ALA A N 1
ATOM 843 C CA . ALA A 1 107 ? -11.510 7.506 21.103 1.00 92.06 107 ALA A CA 1
ATOM 844 C C . ALA A 1 107 ? -10.069 7.368 20.580 1.00 92.06 107 ALA A C 1
ATOM 846 O O . ALA A 1 107 ? -9.756 7.843 19.493 1.00 92.06 107 ALA A O 1
ATOM 847 N N . THR A 1 108 ? -9.198 6.660 21.303 1.00 90.50 108 THR A N 1
ATOM 848 C CA . THR A 1 108 ? -7.820 6.363 20.876 1.00 90.50 108 THR A CA 1
ATOM 849 C C . THR A 1 108 ? -7.767 5.567 19.571 1.00 90.50 108 THR A C 1
ATOM 851 O O . THR A 1 108 ? -6.966 5.881 18.692 1.00 90.50 108 THR A O 1
ATOM 854 N N . VAL A 1 109 ? -8.650 4.579 19.408 1.00 87.06 109 VAL A N 1
ATOM 855 C CA . VAL A 1 109 ? -8.750 3.746 18.201 1.00 87.06 109 VAL A CA 1
ATOM 856 C C . VAL A 1 109 ? -9.300 4.562 17.034 1.00 87.06 109 VAL A C 1
ATOM 858 O O . VAL A 1 109 ? -8.744 4.529 15.937 1.00 87.06 109 VAL A O 1
ATOM 861 N N . VAL A 1 110 ? -10.355 5.346 17.277 1.00 86.69 110 VAL A N 1
ATOM 862 C CA . VAL A 1 110 ? -10.933 6.236 16.259 1.00 86.69 110 VAL A CA 1
ATOM 863 C C . VAL A 1 110 ? -9.894 7.255 15.785 1.00 86.69 110 VAL A C 1
ATOM 865 O O . VAL A 1 110 ? -9.711 7.419 14.581 1.00 86.69 110 VAL A O 1
ATOM 868 N N . ASN A 1 111 ? -9.153 7.875 16.705 1.00 84.38 111 ASN A N 1
ATOM 869 C CA . ASN A 1 111 ? -8.110 8.848 16.380 1.00 84.38 111 ASN A CA 1
ATOM 870 C C . ASN A 1 111 ? -6.949 8.226 15.594 1.00 84.38 111 ASN A C 1
ATOM 872 O O . ASN A 1 111 ? -6.448 8.849 14.660 1.00 84.38 111 ASN A O 1
ATOM 876 N N . ALA A 1 112 ? -6.549 6.990 15.909 1.00 85.00 112 ALA A N 1
ATOM 877 C CA . ALA A 1 112 ? -5.533 6.278 15.135 1.00 85.00 112 ALA A CA 1
ATOM 878 C C . ALA A 1 112 ? -5.972 6.070 13.674 1.00 85.00 112 ALA A C 1
ATOM 880 O O . ALA A 1 112 ? -5.191 6.323 12.751 1.00 85.00 112 ALA A O 1
ATOM 881 N N . PHE A 1 113 ? -7.232 5.677 13.449 1.00 80.62 113 PHE A N 1
ATOM 882 C CA . PHE A 1 113 ? -7.780 5.567 12.097 1.00 80.62 113 PHE A CA 1
ATOM 883 C C . PHE A 1 113 ? -7.892 6.926 11.407 1.00 80.62 113 PHE A C 1
ATOM 885 O O . PHE A 1 113 ? -7.478 7.040 10.259 1.00 80.62 113 PHE A O 1
ATOM 892 N N . THR A 1 114 ? -8.360 7.967 12.099 1.00 86.56 114 THR A N 1
ATOM 893 C CA . THR A 1 114 ? -8.420 9.337 11.563 1.00 86.56 114 THR A CA 1
ATOM 894 C C . THR A 1 114 ? -7.051 9.823 11.090 1.00 86.56 114 THR A C 1
ATOM 896 O O . THR A 1 114 ? -6.921 10.267 9.951 1.00 86.56 114 THR A O 1
ATOM 899 N N . ASN A 1 115 ? -6.007 9.668 11.908 1.00 83.31 115 ASN A N 1
ATOM 900 C CA . ASN A 1 115 ? -4.647 10.068 11.540 1.00 83.31 115 ASN A CA 1
ATOM 901 C C . ASN A 1 115 ? -4.154 9.315 10.299 1.00 83.31 115 ASN A C 1
ATOM 903 O O . ASN A 1 115 ? -3.537 9.902 9.408 1.00 83.31 115 ASN A O 1
ATOM 907 N N . ARG A 1 116 ? -4.457 8.014 10.208 1.00 85.56 116 ARG A N 1
ATOM 908 C CA . ARG A 1 116 ? -4.083 7.201 9.048 1.00 85.56 116 ARG A CA 1
ATOM 909 C C . ARG A 1 116 ? -4.837 7.616 7.785 1.00 85.56 116 ARG A C 1
ATOM 911 O O . ARG A 1 116 ? -4.218 7.699 6.726 1.00 85.56 116 ARG A O 1
ATOM 918 N N . THR A 1 117 ? -6.133 7.892 7.895 1.00 84.12 117 THR A N 1
ATOM 919 C CA . THR A 1 117 ? -6.968 8.373 6.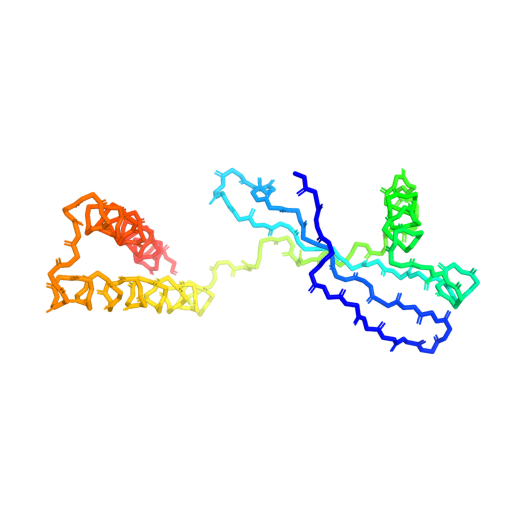790 1.00 84.12 117 THR A CA 1
ATOM 920 C C . THR A 1 117 ? -6.482 9.732 6.289 1.00 84.12 117 THR A C 1
ATOM 922 O O . THR A 1 117 ? -6.316 9.894 5.085 1.00 84.12 117 THR A O 1
ATOM 925 N N . ASN A 1 118 ? -6.144 10.667 7.183 1.00 85.06 118 ASN A N 1
ATOM 926 C CA . ASN A 1 118 ? -5.603 11.978 6.805 1.00 85.06 118 ASN A CA 1
ATOM 927 C C . ASN A 1 118 ? -4.269 11.859 6.053 1.00 85.06 118 ASN A C 1
ATOM 929 O O . ASN A 1 118 ? -4.093 12.472 5.005 1.00 85.06 118 ASN A O 1
ATOM 933 N N . ALA A 1 119 ? -3.347 11.018 6.535 1.00 82.88 119 ALA A N 1
ATOM 934 C CA . ALA A 1 119 ? -2.071 10.790 5.854 1.00 82.88 119 ALA A CA 1
ATOM 935 C C . ALA A 1 119 ? -2.251 10.167 4.456 1.00 82.88 119 ALA A C 1
ATOM 937 O O . ALA A 1 119 ? -1.530 10.502 3.519 1.00 82.88 119 ALA A O 1
ATOM 938 N N . LEU A 1 120 ? -3.219 9.259 4.299 1.00 79.69 120 LEU A N 1
ATOM 939 C CA . LEU A 1 120 ? -3.538 8.674 2.996 1.00 79.69 120 LEU A CA 1
ATOM 940 C C . LEU A 1 120 ? -4.212 9.679 2.061 1.00 79.69 120 LEU A C 1
ATOM 942 O O . LEU A 1 120 ? -3.957 9.633 0.862 1.00 79.69 120 LEU A O 1
ATOM 946 N N . TRP A 1 121 ? -5.026 10.588 2.598 1.00 88.44 121 TRP A N 1
ATOM 947 C CA . TRP A 1 121 ? -5.631 11.663 1.819 1.00 88.44 121 TRP A CA 1
ATOM 948 C C . TRP A 1 121 ? -4.575 12.628 1.276 1.00 88.44 121 TRP A C 1
ATOM 950 O O . TRP A 1 121 ? -4.568 12.896 0.080 1.00 88.44 121 TRP A O 1
ATOM 960 N N . ALA A 1 122 ? -3.606 13.034 2.101 1.00 85.56 122 ALA A N 1
ATOM 961 C CA . ALA A 1 122 ? -2.476 13.845 1.642 1.00 85.56 122 ALA A CA 1
ATOM 962 C C . ALA A 1 122 ? -1.726 13.172 0.475 1.00 85.56 122 ALA A C 1
ATOM 964 O O . ALA A 1 122 ? -1.371 13.816 -0.508 1.00 85.56 122 ALA A O 1
ATOM 965 N N . ARG A 1 123 ? -1.567 11.840 0.513 1.00 77.88 123 ARG A N 1
ATOM 966 C CA . ARG A 1 123 ? -0.964 11.087 -0.599 1.00 77.88 123 ARG A CA 1
ATOM 967 C C . ARG A 1 123 ? -1.833 11.082 -1.862 1.00 77.88 123 ARG A C 1
ATOM 969 O O . ARG A 1 123 ? -1.287 11.069 -2.961 1.00 77.88 123 ARG A O 1
ATOM 976 N N . VAL A 1 124 ? -3.160 11.078 -1.734 1.00 82.31 124 VAL A N 1
ATOM 977 C CA . VAL A 1 124 ? -4.077 11.254 -2.876 1.00 82.31 124 VAL A CA 1
ATOM 978 C C . VAL A 1 124 ? -3.898 12.649 -3.483 1.00 82.31 124 VAL A C 1
ATOM 980 O O . VAL A 1 124 ? -3.772 12.763 -4.699 1.00 82.31 124 VAL A O 1
ATOM 983 N N . GLU A 1 125 ? -3.817 13.692 -2.655 1.00 87.50 125 GLU A N 1
ATOM 984 C CA . GLU A 1 125 ? -3.610 15.080 -3.095 1.00 87.50 125 GLU A CA 1
ATOM 985 C C . GLU A 1 125 ? -2.266 15.279 -3.811 1.00 87.50 125 GLU A C 1
ATOM 987 O O . GLU A 1 125 ? -2.209 15.941 -4.850 1.00 87.50 125 GLU A O 1
ATOM 992 N N . GLU A 1 126 ? -1.195 14.655 -3.315 1.00 81.88 126 GLU A N 1
ATOM 993 C CA . GLU A 1 126 ? 0.111 14.639 -3.982 1.00 81.88 126 GLU A CA 1
ATOM 994 C C . GLU A 1 126 ? 0.021 14.034 -5.389 1.00 81.88 126 GLU A C 1
ATOM 996 O O . GLU A 1 126 ? 0.510 14.624 -6.353 1.00 81.88 126 GLU A O 1
ATOM 1001 N N . VAL A 1 127 ? -0.636 12.877 -5.531 1.00 76.38 127 VAL A N 1
ATOM 1002 C CA . VAL A 1 127 ? -0.766 12.198 -6.830 1.00 76.38 127 VAL A CA 1
ATOM 1003 C C . VAL A 1 127 ? -1.706 12.960 -7.772 1.00 76.38 127 VAL A C 1
ATOM 1005 O O . VAL A 1 127 ? -1.438 13.027 -8.967 1.00 76.38 127 VAL A O 1
ATOM 1008 N N . LEU A 1 128 ? -2.766 13.594 -7.259 1.00 82.56 128 LEU A N 1
ATOM 1009 C CA . LEU A 1 128 ? -3.626 14.491 -8.045 1.00 82.56 128 LEU A CA 1
ATOM 1010 C C . LEU A 1 128 ? -2.864 15.711 -8.564 1.00 82.56 128 LEU A C 1
ATOM 1012 O O . LEU A 1 128 ? -3.076 16.143 -9.696 1.00 82.56 128 LEU A O 1
ATOM 1016 N N . THR A 1 129 ? -1.985 16.272 -7.736 1.00 83.75 129 THR A N 1
ATOM 1017 C CA . THR A 1 129 ? -1.120 17.385 -8.136 1.00 83.75 129 THR A CA 1
ATOM 1018 C C . THR A 1 129 ? -0.163 16.935 -9.232 1.00 83.75 129 THR A C 1
ATOM 1020 O O . THR A 1 129 ? -0.045 17.614 -10.246 1.00 83.75 129 THR A O 1
ATOM 1023 N N . GLU A 1 130 ? 0.440 15.754 -9.081 1.00 77.50 130 GLU A N 1
ATOM 1024 C CA . GLU A 1 130 ? 1.288 15.147 -10.108 1.00 77.50 130 GLU A CA 1
ATOM 1025 C C . GLU A 1 130 ? 0.521 14.916 -11.422 1.00 77.50 130 GLU A C 1
ATOM 1027 O O . GLU A 1 130 ? 1.010 15.299 -12.481 1.00 77.50 130 GLU A O 1
ATOM 1032 N N . TRP A 1 131 ? -0.711 14.397 -11.367 1.00 78.50 131 TRP A N 1
ATOM 1033 C CA . TRP A 1 131 ? -1.555 14.153 -12.547 1.00 78.50 131 TRP A CA 1
ATOM 1034 C C . TRP A 1 131 ? -1.879 15.428 -13.331 1.00 78.50 131 TRP A C 1
ATOM 1036 O O . TRP A 1 131 ? -2.017 15.387 -14.546 1.00 78.50 131 TRP A O 1
ATOM 1046 N N . ARG A 1 132 ? -1.983 16.580 -12.658 1.00 75.69 132 ARG A N 1
ATOM 1047 C CA . ARG A 1 132 ? -2.182 17.878 -13.328 1.00 75.69 132 ARG A CA 1
ATOM 1048 C C . ARG A 1 132 ? -0.937 18.379 -14.061 1.00 75.69 132 ARG A C 1
ATOM 1050 O O . ARG A 1 132 ? -1.055 19.277 -14.888 1.00 75.69 132 ARG A O 1
ATOM 1057 N N . THR A 1 133 ? 0.236 17.866 -13.703 1.00 74.62 133 THR A N 1
ATOM 1058 C CA . THR A 1 133 ? 1.539 18.318 -14.218 1.00 74.62 133 THR A CA 1
ATOM 1059 C C . THR A 1 133 ? 2.145 17.386 -15.268 1.00 74.62 133 THR A C 1
ATOM 1061 O O . THR A 1 133 ? 3.187 17.723 -15.827 1.00 74.62 133 THR A O 1
ATOM 1064 N N . VAL A 1 134 ? 1.510 16.235 -15.513 1.00 69.56 134 VAL A N 1
ATOM 1065 C CA . VAL A 1 134 ? 1.900 15.198 -16.483 1.00 69.56 134 VAL A CA 1
ATOM 1066 C C . VAL A 1 134 ? 0.914 15.194 -17.644 1.00 69.56 134 VAL A C 1
ATOM 1068 O O . VAL A 1 134 ? 1.386 15.161 -18.798 1.00 69.56 134 VAL A O 1
#

Radius of gyration: 19.96 Å; chains: 1; bounding box: 47×49×40 Å

Sequence (134 aa):
MRRIVRVETAAGGAILHVETPAAYANGESRFETVFLPADKYREKTRAEIVDAVIEVMADEATIATFNLPAVAPRTKDTVEERLHRAGDRWAKWDRYRAEAVRRGSPATVVNAFTNRTNALWARVEEVLTEWRTV